Protein AF-A0A7R9URE4-F1 (afdb_monomer_lite)

pLDDT: mean 89.7, std 13.08, range [35.47, 98.62]

Foldseek 3Di:
DDDDDPDDVVVVVLVVVLVVCCVPCVVLLVCLLVLFLDLCNLVSNLVSCVVPVVCLDLSSLVSLQVVLLVCLLVVVNRSSLSSNLSSLLSVQLVVCPPVVDRSSVVSSCQCVPPPPVSNVVSSVVSVVVSCVVSVVSNVVSVVVVVVVVVVVVVVVVVVVPDDPDD

Organism: Diacronema lutheri (NCBI:txid2081491)

InterPro domains:
  IPR004918 Cdc37 [PTHR12800] (14-161)
  IPR013874 Cdc37, Hsp90 binding [PF08565] (41-149)
  IPR013874 Cdc37, Hsp90 binding [SM01070] (2-159)
  IPR038189 Cdc37, Hsp90-binding domain superfamily [G3DSA:1.20.58.610] (19-149)

Sequence (166 aa):
ASAGEEGEGEDEGEEAELNAYVQDMEHKAQELGLVGNDEDAFDKSYEIIKKYPEVAVKETTDYLLLVGNDLAKKGEEELGRAFVHQSLMMQYCMDLSVNGGNGVAQFFKRMNHEEKSVRSKARSQFEAELDEYWGKILARARSIAKENAANSKQQEMLETLKPPAE

Secondary structure (DSSP, 8-state):
-----SSHHHHHHHHHHHHHHHHHHHHHHHHHHTT-SSTTHHHHHHHHHHH-GGG-SHHHHHHHHHHHHHHHHHT-HHHHHHHHHHHHHHHHHHHTTTTSS-HHHHHHHHHT-SSHHHHHHHHHHHHHHHHHHHHHHHHHHHHHHHHHHHHHHHHHHHHHTSPPP-

Radius of gyration: 20.66 Å; chains: 1; bounding box: 69×44×56 Å

Structure (mmCIF, N/CA/C/O backbone):
data_AF-A0A7R9URE4-F1
#
_entry.id   AF-A0A7R9URE4-F1
#
loop_
_atom_site.group_PDB
_atom_site.id
_atom_site.type_symbol
_atom_site.label_atom_id
_atom_site.label_alt_id
_atom_site.label_comp_id
_atom_site.label_asym_id
_atom_site.label_entity_id
_atom_site.label_seq_id
_atom_site.pdbx_PDB_ins_code
_atom_site.Cartn_x
_atom_site.Cartn_y
_atom_site.Cartn_z
_atom_site.occupancy
_atom_site.B_iso_or_equiv
_atom_site.auth_seq_id
_atom_site.auth_comp_id
_atom_site.auth_asym_id
_atom_site.auth_atom_id
_atom_site.pdbx_PDB_model_num
ATOM 1 N N . ALA A 1 1 ? -31.163 31.517 -3.981 1.00 35.47 1 ALA A N 1
ATOM 2 C CA . ALA A 1 1 ? -30.916 30.449 -4.968 1.00 35.47 1 ALA A CA 1
ATOM 3 C C . ALA A 1 1 ? -29.436 30.518 -5.312 1.00 35.47 1 ALA A C 1
ATOM 5 O O . ALA A 1 1 ? -28.978 31.618 -5.571 1.00 35.47 1 ALA A O 1
ATOM 6 N N . SER A 1 2 ? -28.620 29.480 -5.231 1.00 40.62 2 SER A N 1
ATOM 7 C CA . SER A 1 2 ? -28.856 28.062 -4.979 1.00 40.62 2 SER A CA 1
ATOM 8 C C . SER A 1 2 ? -27.659 27.541 -4.181 1.00 40.62 2 SER A C 1
ATOM 10 O O . SER A 1 2 ? -26.543 28.011 -4.392 1.00 40.62 2 SER A O 1
ATOM 12 N N . ALA A 1 3 ? -27.911 26.624 -3.257 1.00 51.97 3 ALA A N 1
ATOM 13 C CA . ALA A 1 3 ? -26.904 25.794 -2.618 1.00 51.97 3 ALA A CA 1
ATOM 14 C C . ALA A 1 3 ? -27.178 24.358 -3.071 1.00 51.97 3 ALA A C 1
ATOM 16 O O . ALA A 1 3 ? -28.340 23.961 -3.051 1.00 51.97 3 ALA A O 1
ATOM 17 N N . GLY A 1 4 ? -26.113 23.639 -3.433 1.00 49.28 4 GLY A N 1
ATOM 18 C CA . GLY A 1 4 ? -26.069 22.181 -3.554 1.00 49.28 4 GLY A CA 1
ATOM 19 C C . GLY A 1 4 ? -26.701 21.602 -4.815 1.00 49.28 4 GLY A C 1
ATOM 20 O O . GLY A 1 4 ? -27.911 21.455 -4.846 1.00 49.28 4 GLY A O 1
ATOM 21 N N . GLU A 1 5 ? -25.872 21.245 -5.802 1.00 45.66 5 GLU A N 1
ATOM 22 C CA . GLU A 1 5 ? -26.116 20.107 -6.711 1.00 45.66 5 GLU A CA 1
ATOM 23 C C . GLU A 1 5 ? -24.856 19.812 -7.554 1.00 45.66 5 GLU A C 1
ATOM 25 O O . GLU A 1 5 ? -24.879 19.861 -8.775 1.00 45.66 5 GLU A O 1
ATOM 30 N N . GLU A 1 6 ? -23.710 19.569 -6.915 1.00 42.97 6 GLU A N 1
ATOM 31 C CA . GLU A 1 6 ? -22.514 19.049 -7.601 1.00 42.97 6 GLU A CA 1
ATOM 32 C C . GLU A 1 6 ? -21.827 18.076 -6.631 1.00 42.97 6 GLU A C 1
ATOM 34 O O . GLU A 1 6 ? -21.128 18.512 -5.719 1.00 42.97 6 GLU A O 1
ATOM 39 N N . GLY A 1 7 ? -22.108 16.771 -6.735 1.00 48.09 7 GLY A N 1
ATOM 40 C CA . GLY A 1 7 ? -21.386 15.763 -5.943 1.00 48.09 7 GLY A CA 1
ATOM 41 C C . GLY A 1 7 ? -22.017 14.374 -5.821 1.00 48.09 7 GLY A C 1
ATOM 42 O O . GLY A 1 7 ? -21.288 13.425 -5.577 1.00 48.09 7 GLY A O 1
ATOM 43 N N . GLU A 1 8 ? -23.329 14.212 -6.010 1.00 48.81 8 GLU A N 1
ATOM 44 C CA . GLU A 1 8 ? -23.984 12.918 -5.716 1.00 48.81 8 GLU A CA 1
ATOM 45 C C . GLU A 1 8 ? -23.855 11.882 -6.856 1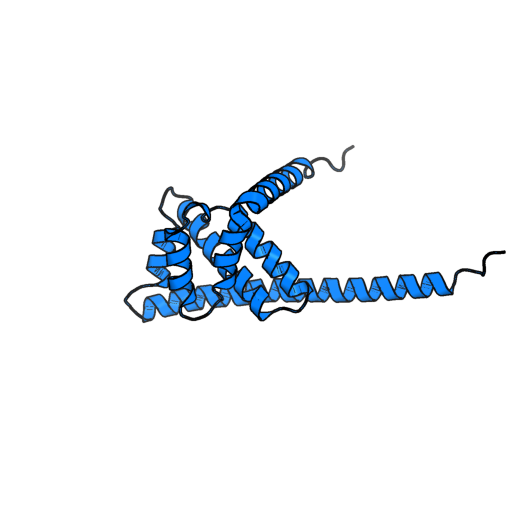.00 48.81 8 GLU A C 1
ATOM 47 O O . GLU A 1 8 ? -23.847 10.689 -6.595 1.00 48.81 8 GLU A O 1
ATOM 52 N N . GLY A 1 9 ? -23.682 12.304 -8.116 1.00 50.53 9 GLY A N 1
ATOM 53 C CA . GLY A 1 9 ? -23.645 11.378 -9.262 1.00 50.53 9 GLY A CA 1
ATOM 54 C C . GLY A 1 9 ? -22.275 10.776 -9.615 1.00 50.53 9 GLY A C 1
ATOM 55 O O . GLY A 1 9 ? -22.229 9.749 -10.287 1.00 50.53 9 GLY A O 1
ATOM 56 N N . GLU A 1 10 ? -21.168 11.406 -9.206 1.00 55.88 10 GLU A N 1
ATOM 57 C CA . GLU A 1 10 ? -19.807 10.892 -9.459 1.00 55.88 10 GLU A CA 1
ATOM 58 C C . GLU A 1 10 ? -19.418 9.829 -8.420 1.00 55.88 10 GLU A C 1
ATOM 60 O O . GLU A 1 10 ? -18.890 8.782 -8.786 1.00 55.88 10 GLU A O 1
ATOM 65 N N . ASP A 1 11 ? -19.775 10.056 -7.152 1.00 62.19 11 ASP A N 1
ATOM 66 C CA . ASP A 1 11 ? -19.504 9.136 -6.038 1.00 62.19 11 ASP A CA 1
ATOM 67 C C . ASP A 1 11 ? -20.295 7.822 -6.197 1.00 62.19 11 ASP A C 1
ATOM 69 O O . ASP A 1 11 ? -19.737 6.732 -6.101 1.00 62.19 11 ASP A O 1
ATOM 73 N N . GLU A 1 12 ? -21.577 7.904 -6.587 1.00 70.00 12 GLU A N 1
ATOM 74 C CA . GLU A 1 12 ? -22.401 6.719 -6.882 1.00 70.00 12 GLU A CA 1
ATOM 75 C C . GLU A 1 12 ? -21.854 5.882 -8.056 1.00 70.00 12 GLU A C 1
ATOM 77 O O . GLU A 1 12 ? -21.983 4.654 -8.066 1.00 70.00 12 GLU A O 1
ATOM 82 N N . GLY A 1 13 ? -21.243 6.533 -9.052 1.00 78.25 13 GLY A N 1
ATOM 83 C CA . GLY A 1 13 ? -20.623 5.867 -10.198 1.00 78.25 13 GLY A CA 1
ATOM 84 C C . GLY A 1 13 ? -19.349 5.115 -9.815 1.00 78.25 13 GLY A C 1
ATOM 85 O O . GLY A 1 13 ? -19.225 3.929 -10.124 1.00 78.25 13 GLY A O 1
ATOM 86 N N . GLU A 1 14 ? -18.437 5.777 -9.097 1.00 79.44 14 GLU A N 1
ATOM 87 C CA . GLU A 1 14 ? -17.188 5.165 -8.624 1.00 79.44 14 GLU A CA 1
ATOM 88 C C . GLU A 1 14 ? -17.450 4.008 -7.647 1.00 79.44 14 GLU A C 1
ATOM 90 O O . GLU A 1 14 ? -16.816 2.953 -7.743 1.00 79.44 14 GLU A O 1
ATOM 95 N N . GLU A 1 15 ? -18.430 4.144 -6.748 1.00 81.25 15 GLU A N 1
ATOM 96 C CA . GLU A 1 15 ? -18.833 3.060 -5.848 1.00 81.25 15 GLU A CA 1
ATOM 97 C C . GLU A 1 15 ? -19.396 1.849 -6.606 1.00 81.25 15 GLU A C 1
ATOM 99 O O . GLU A 1 15 ? -19.108 0.700 -6.253 1.00 81.25 15 GLU A O 1
ATOM 104 N N . ALA A 1 16 ? -20.196 2.066 -7.653 1.00 85.06 16 ALA A N 1
ATOM 105 C CA . ALA A 1 16 ? -20.732 0.981 -8.471 1.00 85.06 16 ALA A CA 1
ATOM 106 C C . ALA A 1 16 ? -19.626 0.238 -9.243 1.00 85.06 16 ALA A C 1
ATOM 108 O O . ALA A 1 16 ? -19.642 -0.997 -9.292 1.00 85.06 16 ALA A O 1
ATOM 109 N N . GLU A 1 17 ? -18.656 0.966 -9.801 1.00 85.50 17 GLU A N 1
ATOM 110 C CA . GLU A 1 17 ? -17.491 0.396 -10.489 1.00 85.50 17 GLU A CA 1
ATOM 111 C C . GLU A 1 17 ? -16.613 -0.416 -9.530 1.00 85.50 17 GLU A C 1
ATOM 113 O O . GLU A 1 17 ? -16.273 -1.566 -9.827 1.00 85.50 17 GLU A O 1
ATOM 118 N N . LEU A 1 18 ? -16.332 0.118 -8.337 1.00 86.88 18 LEU A N 1
ATOM 119 C CA . LEU A 1 18 ? -15.582 -0.599 -7.307 1.00 86.88 18 LEU A CA 1
ATOM 120 C C . LEU A 1 18 ? -16.323 -1.860 -6.841 1.00 86.88 18 LEU A C 1
ATOM 122 O O . LEU A 1 18 ? -15.712 -2.918 -6.700 1.00 86.88 18 LEU A O 1
ATOM 126 N N . ASN A 1 19 ? -17.641 -1.787 -6.645 1.00 86.94 19 ASN A N 1
ATOM 127 C CA . ASN A 1 19 ? -18.449 -2.946 -6.261 1.00 86.94 19 ASN A CA 1
ATOM 128 C C . ASN A 1 19 ? -18.439 -4.043 -7.333 1.00 86.94 19 ASN A C 1
ATOM 130 O O . ASN A 1 19 ? -18.337 -5.225 -6.996 1.00 86.94 19 ASN A O 1
ATOM 134 N N . ALA A 1 20 ? -18.521 -3.676 -8.614 1.00 87.94 20 ALA A N 1
ATOM 135 C CA . ALA A 1 20 ? -18.396 -4.627 -9.716 1.00 87.94 20 ALA A CA 1
ATOM 136 C C . ALA A 1 20 ? -16.990 -5.247 -9.761 1.00 87.94 20 ALA A C 1
ATOM 138 O O . ALA A 1 20 ? -16.859 -6.464 -9.877 1.00 87.94 20 ALA A O 1
ATOM 139 N N . TYR A 1 21 ? -15.942 -4.436 -9.582 1.00 90.12 21 TYR A N 1
ATOM 140 C CA . TYR A 1 21 ? -14.562 -4.913 -9.492 1.00 90.12 21 TYR A CA 1
ATOM 141 C C . TYR A 1 21 ? -14.384 -5.933 -8.357 1.00 90.12 21 TYR A C 1
ATOM 143 O O . TYR A 1 21 ? -13.829 -7.011 -8.572 1.00 90.12 21 TYR A O 1
ATOM 151 N N . VAL A 1 22 ? -14.891 -5.634 -7.157 1.00 88.00 22 VAL A N 1
ATOM 152 C CA . VAL A 1 22 ? -14.778 -6.509 -5.978 1.00 88.00 22 VAL A CA 1
ATOM 153 C C . VAL A 1 22 ? -15.368 -7.896 -6.245 1.00 88.00 22 VAL A C 1
ATOM 155 O O . VAL A 1 22 ? -14.753 -8.890 -5.864 1.00 88.00 22 VAL A O 1
ATOM 158 N N . GLN A 1 23 ? -16.491 -8.000 -6.960 1.00 87.50 23 GLN A N 1
ATOM 159 C CA . GLN A 1 23 ? -17.122 -9.295 -7.255 1.00 87.50 23 GLN A CA 1
ATOM 160 C C . GLN A 1 23 ? -16.207 -10.258 -8.026 1.00 87.50 23 GLN A C 1
ATOM 162 O O . GLN A 1 23 ? -16.213 -11.459 -7.748 1.00 87.50 23 GLN A O 1
ATOM 167 N N . ASP A 1 24 ? -15.394 -9.738 -8.945 1.00 88.56 24 ASP A N 1
ATOM 168 C CA . ASP A 1 24 ? -14.583 -10.560 -9.849 1.00 88.56 24 ASP A CA 1
ATOM 169 C C . ASP A 1 24 ? -13.104 -10.633 -9.438 1.00 88.56 24 ASP A C 1
ATOM 171 O O . ASP A 1 24 ? -12.417 -11.628 -9.697 1.00 88.56 24 ASP A O 1
ATOM 175 N N . MET A 1 25 ? -12.595 -9.585 -8.789 1.00 92.00 25 MET A N 1
ATOM 176 C CA . MET A 1 25 ? -11.159 -9.336 -8.655 1.00 92.00 25 MET A CA 1
ATOM 177 C C . MET A 1 25 ? -10.657 -9.246 -7.214 1.00 92.00 25 MET A C 1
ATOM 179 O O . MET A 1 25 ? -9.440 -9.242 -7.003 1.00 92.00 25 MET A O 1
ATOM 183 N N . GLU A 1 26 ? -11.552 -9.259 -6.219 1.00 93.12 26 GLU A N 1
ATOM 184 C CA . GLU A 1 26 ? -11.194 -9.124 -4.801 1.00 93.12 26 GLU A CA 1
ATOM 185 C C . GLU A 1 26 ? -10.086 -10.093 -4.379 1.00 93.12 26 GLU A C 1
ATOM 187 O O . GLU A 1 26 ? -9.090 -9.671 -3.805 1.00 93.12 26 GLU A O 1
ATOM 192 N N . HIS A 1 27 ? -10.204 -11.380 -4.710 1.00 94.75 27 HIS A N 1
ATOM 193 C CA . HIS A 1 27 ? -9.221 -12.388 -4.303 1.00 94.75 27 HIS A CA 1
ATOM 194 C C . HIS A 1 27 ? -7.795 -12.089 -4.803 1.00 94.75 27 HIS A C 1
ATOM 196 O O . HIS A 1 27 ? -6.828 -12.338 -4.085 1.00 94.75 27 HIS A O 1
ATOM 202 N N . LYS A 1 28 ? -7.646 -11.517 -6.007 1.00 94.88 28 LYS A N 1
ATOM 203 C CA . LYS A 1 28 ? -6.339 -11.127 -6.567 1.00 94.88 28 LYS A CA 1
ATOM 204 C C . LYS A 1 28 ? -5.823 -9.840 -5.933 1.00 94.88 28 LYS A C 1
ATOM 206 O O . LYS A 1 28 ? -4.635 -9.739 -5.638 1.00 94.88 28 LYS A O 1
ATOM 211 N N . ALA A 1 29 ? -6.711 -8.875 -5.688 1.00 95.44 29 ALA A N 1
ATOM 212 C CA . ALA A 1 29 ? -6.365 -7.650 -4.973 1.00 95.44 29 ALA A CA 1
ATOM 213 C C . ALA A 1 29 ? -5.933 -7.953 -3.526 1.00 95.44 29 ALA A C 1
ATOM 215 O O . ALA A 1 29 ? -4.950 -7.399 -3.045 1.00 95.44 29 ALA A O 1
ATOM 216 N N . GLN A 1 30 ? -6.599 -8.897 -2.857 1.00 96.38 30 GLN A N 1
ATOM 217 C CA . GLN A 1 30 ? -6.200 -9.405 -1.545 1.00 96.38 30 GLN A CA 1
ATOM 218 C C . GLN A 1 30 ? -4.853 -10.126 -1.592 1.00 96.38 30 GLN A C 1
ATOM 220 O O . GLN A 1 30 ? -4.019 -9.871 -0.729 1.00 96.38 30 GLN A O 1
ATOM 225 N N . GLU A 1 31 ? -4.605 -10.984 -2.592 1.00 97.00 31 GLU A N 1
ATOM 226 C CA . GLU A 1 31 ? -3.297 -11.638 -2.777 1.00 97.00 31 GLU A CA 1
ATOM 227 C C . GLU A 1 31 ? -2.173 -10.592 -2.857 1.00 97.00 31 GLU A C 1
ATOM 229 O O . GLU A 1 31 ? -1.143 -10.751 -2.202 1.00 97.00 31 GLU A O 1
ATOM 234 N N . LEU A 1 32 ? -2.403 -9.487 -3.578 1.00 96.75 32 LEU A N 1
ATOM 235 C CA . LEU A 1 32 ? -1.466 -8.367 -3.652 1.00 96.75 32 LEU A CA 1
ATOM 236 C C . LEU A 1 32 ? -1.304 -7.653 -2.299 1.00 96.75 32 LEU A C 1
ATOM 238 O O . LEU A 1 32 ? -0.177 -7.457 -1.858 1.00 96.75 32 LEU A O 1
ATOM 242 N N . GLY A 1 33 ? -2.400 -7.310 -1.614 1.00 97.00 33 GLY A N 1
ATOM 243 C CA . GLY A 1 33 ? -2.378 -6.653 -0.297 1.00 97.00 33 GLY A CA 1
ATOM 244 C C . GLY A 1 33 ? -1.646 -7.457 0.785 1.00 97.00 33 GLY A C 1
ATOM 245 O O . GLY A 1 33 ? -0.928 -6.893 1.612 1.00 97.00 33 GLY A O 1
ATOM 246 N N . LEU A 1 34 ? -1.762 -8.786 0.736 1.00 97.69 34 LEU A N 1
ATOM 247 C CA . LEU A 1 34 ? -1.134 -9.722 1.673 1.00 97.69 34 LEU A CA 1
ATOM 248 C C . LEU A 1 34 ? 0.366 -9.943 1.436 1.00 97.69 34 LEU A C 1
ATOM 250 O O . LEU A 1 34 ? 1.007 -10.599 2.257 1.00 97.69 34 LEU A O 1
ATOM 254 N N . VAL A 1 35 ? 0.949 -9.390 0.366 1.00 97.25 35 VAL A N 1
ATOM 255 C CA . VAL A 1 35 ? 2.406 -9.433 0.143 1.00 97.25 35 VAL A CA 1
ATOM 256 C C . VAL A 1 35 ? 3.172 -8.812 1.311 1.00 97.25 35 VAL A C 1
ATOM 258 O O . VAL A 1 35 ? 4.289 -9.240 1.608 1.00 97.25 35 VAL A O 1
ATOM 261 N N . GLY A 1 36 ? 2.579 -7.822 1.982 1.00 93.81 36 GLY A N 1
ATOM 262 C CA . GLY A 1 36 ? 3.250 -7.080 3.037 1.00 93.81 36 GLY A CA 1
ATOM 263 C C . GLY A 1 36 ? 4.024 -5.880 2.502 1.00 93.81 36 GLY A C 1
ATOM 264 O O . GLY A 1 36 ? 3.775 -5.366 1.411 1.00 93.81 36 GLY A O 1
ATOM 265 N N . ASN A 1 37 ? 4.978 -5.437 3.307 1.00 93.44 37 ASN A N 1
ATOM 266 C CA . ASN A 1 37 ? 5.826 -4.268 3.078 1.00 93.44 37 ASN A CA 1
ATOM 267 C C . ASN A 1 37 ? 7.277 -4.564 3.512 1.00 93.44 37 ASN A C 1
ATOM 269 O O . ASN A 1 37 ? 7.954 -3.710 4.084 1.00 93.44 37 ASN A O 1
ATOM 273 N N . ASP A 1 38 ? 7.710 -5.817 3.333 1.00 92.94 38 ASP A N 1
ATOM 274 C CA . ASP A 1 38 ? 9.076 -6.274 3.599 1.00 92.94 38 ASP A CA 1
ATOM 275 C C . ASP A 1 38 ? 10.039 -5.947 2.437 1.00 92.94 38 ASP A C 1
ATOM 277 O O . ASP A 1 38 ? 9.643 -5.405 1.406 1.00 92.94 38 ASP A O 1
ATOM 281 N N . GLU A 1 39 ? 11.334 -6.252 2.592 1.00 87.50 39 GLU A N 1
ATOM 282 C CA . GLU A 1 39 ? 12.355 -5.918 1.580 1.00 87.50 39 GLU A CA 1
ATOM 283 C C . GLU A 1 39 ? 12.092 -6.576 0.210 1.00 87.50 39 GLU A C 1
ATOM 285 O O . GLU A 1 39 ? 12.440 -5.998 -0.828 1.00 87.50 39 GLU A O 1
ATOM 290 N N . ASP A 1 40 ? 11.443 -7.742 0.210 1.00 92.88 40 ASP A N 1
ATOM 291 C CA . ASP A 1 40 ? 11.116 -8.522 -0.985 1.00 92.88 40 ASP A CA 1
ATOM 292 C C . ASP A 1 40 ? 9.718 -8.186 -1.534 1.00 92.88 40 ASP A C 1
ATOM 294 O O . ASP A 1 40 ? 9.309 -8.740 -2.559 1.00 92.88 40 ASP A O 1
ATOM 298 N N . ALA A 1 41 ? 8.970 -7.286 -0.882 1.00 95.31 41 ALA A N 1
ATOM 299 C CA . ALA A 1 41 ? 7.593 -6.966 -1.242 1.00 95.31 41 ALA A CA 1
ATOM 300 C C . ALA A 1 41 ? 7.489 -6.485 -2.691 1.00 95.31 41 ALA A C 1
ATOM 302 O O . ALA A 1 41 ? 6.612 -6.933 -3.420 1.00 95.31 41 ALA A O 1
ATOM 303 N N . PHE A 1 42 ? 8.427 -5.655 -3.157 1.00 96.94 42 PHE A N 1
ATOM 304 C CA . PHE A 1 42 ? 8.442 -5.205 -4.551 1.00 96.94 42 PHE A CA 1
ATOM 305 C C . PHE A 1 42 ? 8.600 -6.364 -5.545 1.00 96.94 42 PHE A C 1
ATOM 307 O O . PHE A 1 42 ? 7.913 -6.400 -6.563 1.00 96.94 42 PHE A O 1
ATOM 314 N N . ASP A 1 43 ? 9.471 -7.331 -5.261 1.00 95.12 43 ASP A N 1
ATOM 315 C CA . ASP A 1 43 ? 9.683 -8.471 -6.155 1.00 95.12 43 ASP A CA 1
ATOM 316 C C . ASP A 1 43 ? 8.454 -9.387 -6.186 1.00 95.12 43 ASP A C 1
ATOM 318 O O . ASP A 1 43 ? 7.967 -9.739 -7.262 1.00 95.12 43 ASP A O 1
ATOM 322 N N . LYS A 1 44 ? 7.893 -9.703 -5.014 1.00 96.88 44 LYS A N 1
ATOM 323 C CA . LYS A 1 44 ? 6.675 -10.519 -4.883 1.00 96.88 44 LYS A CA 1
ATOM 324 C C . LYS A 1 44 ? 5.476 -9.861 -5.569 1.00 96.88 44 LYS A C 1
ATOM 326 O O . LYS A 1 44 ? 4.782 -10.516 -6.347 1.00 96.88 44 LYS A O 1
ATOM 331 N N . SER A 1 45 ? 5.263 -8.566 -5.336 1.00 97.50 45 SER A N 1
ATOM 332 C CA . SER A 1 45 ? 4.188 -7.805 -5.972 1.00 97.50 45 SER A CA 1
ATOM 333 C C . SER A 1 45 ? 4.339 -7.772 -7.489 1.00 97.50 45 SER A C 1
ATOM 335 O O . SER A 1 45 ? 3.351 -7.930 -8.206 1.00 97.50 45 SER A O 1
ATOM 337 N N . TYR A 1 46 ? 5.564 -7.635 -8.008 1.00 96.88 46 TYR A N 1
ATOM 338 C CA . TYR A 1 46 ? 5.789 -7.652 -9.451 1.00 96.88 46 TYR A CA 1
ATOM 339 C C . TYR A 1 46 ? 5.416 -8.998 -10.084 1.00 96.88 46 TYR A C 1
ATOM 341 O O . TYR A 1 46 ? 4.812 -9.022 -11.156 1.00 96.88 46 TYR A O 1
ATOM 349 N N . GLU A 1 47 ? 5.727 -10.117 -9.427 1.00 96.50 47 GLU A N 1
ATOM 350 C CA . GLU A 1 47 ? 5.338 -11.447 -9.908 1.00 96.50 47 GLU A CA 1
ATOM 351 C C . GLU A 1 47 ? 3.814 -11.646 -9.906 1.00 96.50 47 GLU A C 1
ATOM 353 O O . GLU A 1 47 ? 3.272 -12.189 -10.871 1.00 96.50 47 GLU A O 1
ATOM 358 N N . ILE A 1 48 ? 3.105 -11.141 -8.891 1.00 96.19 48 ILE A N 1
ATOM 359 C CA . ILE A 1 48 ? 1.632 -11.156 -8.859 1.00 96.19 48 ILE A CA 1
ATOM 360 C C . ILE A 1 48 ? 1.060 -10.327 -10.011 1.00 96.19 48 ILE A C 1
ATOM 362 O O . ILE A 1 48 ? 0.194 -10.812 -10.735 1.00 96.19 48 ILE A O 1
ATOM 366 N N . ILE A 1 49 ? 1.573 -9.116 -10.241 1.00 95.56 49 ILE A N 1
ATOM 367 C CA . ILE A 1 49 ? 1.090 -8.239 -11.320 1.00 95.56 49 ILE A CA 1
ATOM 368 C C . ILE A 1 49 ? 1.377 -8.848 -12.699 1.00 95.56 49 ILE A C 1
ATOM 370 O O . ILE A 1 49 ? 0.557 -8.742 -13.604 1.00 95.56 49 ILE A O 1
ATOM 374 N N . LYS A 1 50 ? 2.507 -9.540 -12.887 1.00 94.69 50 LYS A N 1
ATOM 375 C CA . LYS A 1 50 ? 2.759 -10.294 -14.130 1.00 94.69 50 LYS A CA 1
ATOM 376 C C . LYS A 1 50 ? 1.775 -11.442 -14.321 1.00 94.69 50 LYS A C 1
ATOM 378 O O . LYS A 1 50 ? 1.393 -11.725 -15.455 1.00 94.69 50 LYS A O 1
ATOM 383 N N . LYS A 1 51 ? 1.425 -12.133 -13.235 1.00 95.81 51 LYS A N 1
ATOM 384 C CA . LYS A 1 51 ? 0.488 -13.261 -13.242 1.00 95.81 51 LYS A CA 1
ATOM 385 C C . LYS A 1 51 ? -0.947 -12.801 -13.504 1.00 95.81 51 LY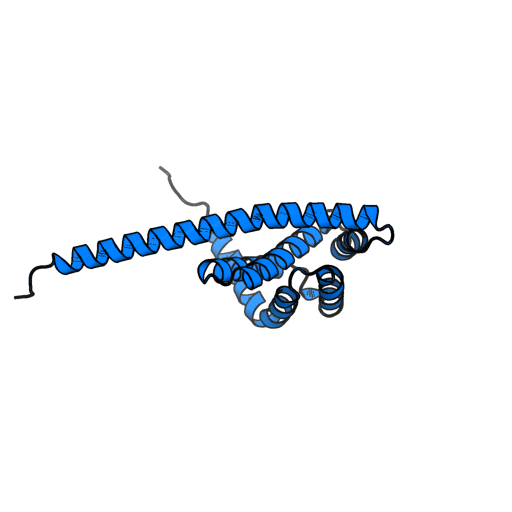S A C 1
ATOM 387 O O . LYS A 1 51 ? -1.672 -13.507 -14.200 1.00 95.81 51 LYS A O 1
ATOM 392 N N . TYR A 1 52 ? -1.323 -11.631 -12.990 1.00 94.00 52 TYR A N 1
ATOM 393 C CA . TYR A 1 52 ? -2.648 -11.033 -13.144 1.00 94.00 52 TYR A CA 1
ATOM 394 C C . TYR A 1 52 ? -2.546 -9.564 -13.587 1.00 94.00 52 TYR A C 1
ATOM 396 O O . TYR A 1 52 ? -2.777 -8.663 -12.782 1.00 94.00 52 TYR A O 1
ATOM 404 N N . PRO A 1 53 ? -2.195 -9.276 -14.851 1.00 92.56 53 PRO A N 1
ATOM 405 C CA . PRO A 1 53 ? -2.036 -7.899 -15.325 1.00 92.56 53 PRO A CA 1
ATOM 406 C C . PRO A 1 53 ? -3.286 -7.028 -15.144 1.00 92.56 53 PRO A C 1
ATOM 408 O O . PRO A 1 53 ? -3.179 -5.812 -15.021 1.00 92.56 53 PRO A O 1
ATOM 411 N N . GLU A 1 54 ? -4.466 -7.644 -15.101 1.00 91.56 54 GLU A N 1
ATOM 412 C CA . GLU A 1 54 ? -5.756 -6.993 -14.880 1.00 91.56 54 GLU A CA 1
ATOM 41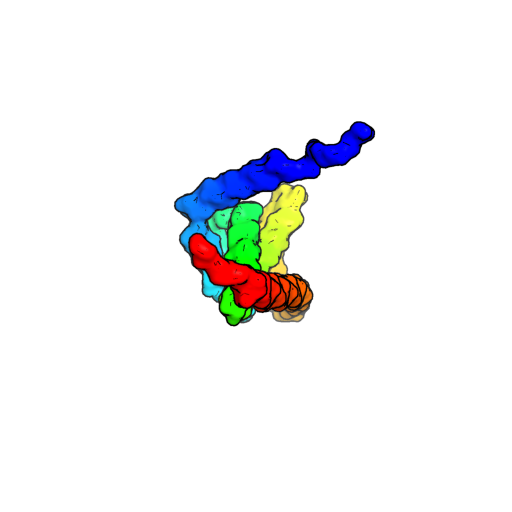3 C C . GLU A 1 54 ? -5.915 -6.336 -13.493 1.00 91.56 54 GLU A C 1
ATOM 415 O O . GLU A 1 54 ? -6.832 -5.543 -13.316 1.00 91.56 54 GLU A O 1
ATOM 420 N N . VAL A 1 55 ? -5.030 -6.611 -12.522 1.00 93.12 55 VAL A N 1
ATOM 421 C CA . VAL A 1 55 ? -5.007 -5.894 -11.227 1.00 93.12 55 VAL A CA 1
ATOM 422 C C . VAL A 1 55 ? -4.336 -4.519 -11.333 1.00 93.12 55 VAL A C 1
ATOM 424 O O . VAL A 1 55 ? -4.302 -3.760 -10.372 1.00 93.12 55 VAL A O 1
ATOM 427 N N . ALA A 1 56 ? -3.750 -4.172 -12.481 1.00 92.06 56 ALA A N 1
ATOM 428 C CA . ALA A 1 56 ? -3.115 -2.874 -12.697 1.00 92.06 56 ALA A CA 1
ATOM 429 C C . ALA A 1 56 ? -4.125 -1.788 -13.096 1.00 92.06 56 ALA A C 1
ATOM 431 O O . ALA A 1 56 ? -3.996 -1.171 -14.153 1.00 92.06 56 ALA A O 1
ATOM 432 N N . VAL A 1 57 ? -5.129 -1.571 -12.243 1.00 92.44 57 VAL A N 1
ATOM 433 C CA . VAL A 1 57 ? -6.249 -0.640 -12.457 1.00 92.44 57 VAL A CA 1
ATOM 434 C C . VAL A 1 57 ? -6.547 0.190 -11.197 1.00 92.44 57 VAL A C 1
ATOM 436 O O . VAL A 1 57 ? -6.099 -0.157 -10.097 1.00 92.44 57 VAL A O 1
ATOM 439 N N . LYS A 1 58 ? -7.287 1.299 -11.345 1.00 93.19 58 LYS A N 1
ATOM 440 C CA . LYS A 1 58 ? -7.588 2.245 -10.249 1.00 93.19 58 LYS A CA 1
ATOM 441 C C . LYS A 1 58 ? -8.339 1.560 -9.109 1.00 93.19 58 LYS A C 1
ATOM 443 O O . LYS A 1 58 ? -7.963 1.708 -7.953 1.00 93.19 58 LYS A O 1
ATOM 448 N N . GLU A 1 59 ? -9.304 0.718 -9.440 1.00 94.69 59 GLU A N 1
ATOM 449 C CA . GLU A 1 59 ? -10.180 0.004 -8.512 1.00 94.69 59 GLU A CA 1
ATOM 450 C C . GLU A 1 59 ? -9.392 -0.922 -7.576 1.00 94.69 59 GLU A C 1
ATOM 452 O O . GLU A 1 59 ? -9.765 -1.110 -6.421 1.00 94.69 59 GLU A O 1
ATOM 457 N N . THR A 1 60 ? -8.249 -1.454 -8.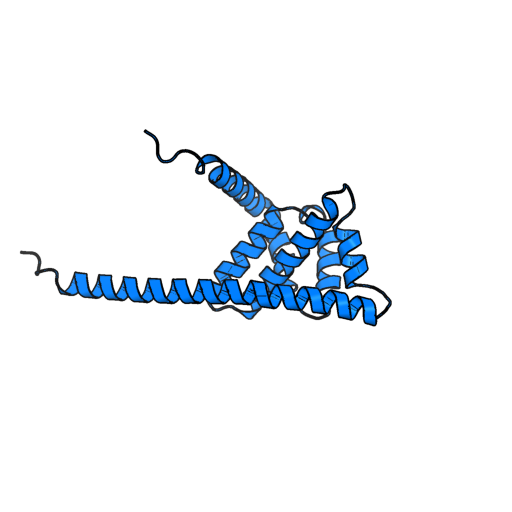028 1.00 95.56 60 THR A N 1
ATOM 458 C CA . THR A 1 60 ? -7.345 -2.223 -7.155 1.00 95.56 60 THR A CA 1
ATOM 459 C C . THR A 1 60 ? -6.730 -1.332 -6.086 1.00 95.56 60 THR A C 1
ATOM 461 O O . THR A 1 60 ? -6.674 -1.710 -4.919 1.00 95.56 60 THR A O 1
ATOM 464 N N . THR A 1 61 ? -6.268 -0.146 -6.483 1.00 96.12 61 THR A N 1
ATOM 465 C CA . THR A 1 61 ? -5.707 0.854 -5.568 1.00 96.12 61 THR A CA 1
ATOM 466 C C . THR A 1 61 ? -6.751 1.278 -4.542 1.00 96.12 61 THR A C 1
ATOM 468 O O . THR A 1 61 ? -6.479 1.235 -3.343 1.00 96.12 61 THR A O 1
ATOM 471 N N . ASP A 1 62 ? -7.961 1.593 -5.001 1.00 95.88 62 ASP A N 1
ATOM 472 C CA . ASP A 1 62 ? -9.060 2.037 -4.143 1.00 95.88 62 ASP A CA 1
ATOM 473 C C . ASP A 1 62 ? -9.494 0.937 -3.167 1.00 95.88 62 ASP A C 1
ATOM 475 O O . ASP A 1 62 ? -9.625 1.189 -1.968 1.00 95.88 62 ASP A O 1
ATOM 479 N N . TYR A 1 63 ? -9.617 -0.308 -3.643 1.00 97.12 63 TYR A N 1
ATOM 480 C CA . TYR A 1 63 ? -9.894 -1.468 -2.795 1.00 97.12 63 TYR A CA 1
ATOM 481 C C . TYR A 1 63 ? -8.828 -1.648 -1.706 1.00 97.12 63 TYR A C 1
ATOM 483 O O . TYR A 1 63 ? -9.151 -1.775 -0.524 1.00 97.12 63 TYR A O 1
ATOM 491 N N . LEU A 1 64 ? -7.546 -1.641 -2.085 1.00 98.12 64 LEU A N 1
ATOM 492 C CA . LEU A 1 64 ? -6.438 -1.816 -1.145 1.00 98.12 64 LEU A CA 1
ATOM 493 C C . LEU A 1 64 ? -6.428 -0.709 -0.088 1.00 98.12 64 LEU A C 1
ATOM 495 O O . LEU A 1 64 ? -6.257 -0.982 1.103 1.00 98.12 64 LEU A O 1
ATOM 499 N N . LEU A 1 65 ? -6.651 0.536 -0.508 1.00 97.62 65 LEU A N 1
ATOM 500 C CA . LEU A 1 65 ? -6.722 1.674 0.393 1.00 97.62 65 LEU A CA 1
ATOM 501 C C . LEU A 1 65 ? -7.910 1.566 1.353 1.00 97.62 65 LEU A C 1
ATOM 503 O O . LEU A 1 65 ? -7.748 1.824 2.550 1.00 97.62 65 LEU A O 1
ATOM 507 N N . LEU A 1 66 ? -9.084 1.171 0.856 1.00 96.94 66 LEU A N 1
ATOM 508 C CA . LEU A 1 66 ? -10.284 0.962 1.664 1.00 96.94 66 LEU A CA 1
ATOM 509 C C . LEU A 1 66 ? -10.028 -0.082 2.756 1.00 96.94 66 LEU A C 1
ATOM 511 O O . LEU A 1 66 ? -10.234 0.199 3.940 1.00 96.94 66 LEU A O 1
ATOM 515 N N . VAL A 1 67 ? -9.484 -1.243 2.381 1.00 97.94 67 VAL A N 1
ATOM 516 C CA . VAL A 1 67 ? -9.142 -2.312 3.330 1.00 97.94 67 VAL A CA 1
ATOM 517 C C . VAL A 1 67 ? -8.105 -1.833 4.347 1.00 97.94 67 VAL A C 1
ATOM 519 O O . VAL A 1 67 ? -8.286 -2.033 5.549 1.00 97.94 67 VAL A O 1
ATOM 522 N N . GLY A 1 68 ? -7.056 -1.132 3.906 1.00 98.19 68 GLY A N 1
ATOM 523 C CA . GLY A 1 68 ? -6.038 -0.568 4.794 1.00 98.19 68 GLY A CA 1
ATOM 524 C C . GLY A 1 68 ? -6.610 0.412 5.828 1.00 98.19 68 GLY A C 1
ATOM 525 O O . GLY A 1 68 ? -6.260 0.353 7.010 1.00 98.19 68 GLY A O 1
ATOM 526 N N . ASN A 1 69 ? -7.543 1.275 5.415 1.00 97.62 69 ASN A N 1
ATOM 527 C CA . ASN A 1 69 ? -8.251 2.192 6.314 1.00 97.62 69 ASN A CA 1
ATOM 528 C C . ASN A 1 69 ? -9.143 1.449 7.316 1.00 97.62 69 ASN A C 1
ATOM 530 O O . ASN A 1 69 ? -9.193 1.820 8.491 1.00 97.62 69 ASN A O 1
ATOM 534 N N . ASP A 1 70 ? -9.852 0.411 6.883 1.00 97.69 70 ASP A N 1
ATOM 535 C CA . ASP A 1 70 ? -10.723 -0.367 7.763 1.00 97.69 70 ASP A CA 1
ATOM 536 C C . ASP A 1 70 ? -9.939 -1.193 8.782 1.00 97.69 70 ASP A C 1
ATOM 538 O O . ASP A 1 70 ? -10.326 -1.256 9.951 1.00 97.69 70 ASP A O 1
ATOM 542 N N . LEU A 1 71 ? -8.798 -1.754 8.386 1.00 98.12 71 LEU A N 1
ATOM 543 C CA . LEU A 1 71 ? -7.866 -2.420 9.296 1.00 98.12 71 LEU A CA 1
ATOM 544 C C . LEU A 1 71 ? -7.291 -1.440 10.325 1.00 98.12 71 LEU A C 1
ATOM 546 O O . LEU A 1 71 ? -7.257 -1.755 11.516 1.00 98.12 71 LEU A O 1
ATOM 550 N N . ALA A 1 72 ? -6.948 -0.214 9.913 1.00 97.38 72 ALA A N 1
ATOM 551 C CA . ALA A 1 72 ? -6.522 0.838 10.836 1.00 97.38 72 ALA A CA 1
ATOM 552 C C . ALA A 1 72 ? -7.597 1.154 11.892 1.00 97.38 72 ALA A C 1
ATOM 554 O O . ALA A 1 72 ? -7.288 1.280 13.077 1.00 97.38 72 ALA A O 1
ATOM 555 N N . LYS A 1 73 ? -8.876 1.238 11.492 1.00 96.00 73 LYS A N 1
ATOM 556 C CA . LYS A 1 73 ? -10.005 1.447 12.422 1.00 96.00 73 LYS A CA 1
ATOM 557 C C . LYS A 1 73 ? -10.180 0.277 13.397 1.00 96.00 73 LYS A C 1
ATOM 559 O O . LYS A 1 73 ? -10.593 0.503 14.533 1.00 96.00 73 LYS A O 1
ATOM 564 N N . LYS A 1 74 ? -9.868 -0.951 12.968 1.00 96.00 74 LYS A N 1
ATOM 565 C CA . LYS A 1 74 ? -9.908 -2.173 13.793 1.00 96.00 74 LYS A CA 1
ATOM 566 C C . LYS A 1 74 ? -8.673 -2.348 14.689 1.00 96.00 74 LYS A C 1
ATOM 568 O O . LYS A 1 74 ? -8.684 -3.214 15.558 1.00 96.00 74 LYS A O 1
ATOM 573 N N . GLY A 1 75 ? -7.637 -1.524 14.515 1.00 95.50 75 GLY A N 1
ATOM 574 C CA . GLY A 1 75 ? -6.369 -1.631 15.246 1.00 95.50 75 GLY A CA 1
ATOM 575 C C . GLY A 1 75 ? -5.401 -2.674 14.678 1.00 95.50 75 GLY A C 1
ATOM 576 O O . GLY A 1 75 ? -4.400 -2.991 15.316 1.00 95.50 75 GLY A O 1
ATOM 577 N N . GLU A 1 76 ? -5.664 -3.198 13.481 1.00 97.31 76 GLU A N 1
ATOM 578 C CA . GLU A 1 76 ? -4.805 -4.155 12.777 1.00 97.31 76 GLU A CA 1
ATOM 579 C C . GLU A 1 76 ? -3.728 -3.409 11.974 1.00 97.31 76 GLU A C 1
ATOM 581 O O . GLU A 1 76 ? -3.703 -3.432 10.745 1.00 97.31 76 GLU A O 1
ATOM 586 N N . GLU A 1 77 ? -2.860 -2.672 12.674 1.00 96.62 77 GLU A N 1
ATOM 587 C CA . GLU A 1 77 ? -1.993 -1.670 12.042 1.00 96.62 77 GLU A CA 1
ATOM 588 C C . GLU A 1 77 ? -0.958 -2.257 11.069 1.00 96.62 77 GLU A C 1
ATOM 590 O O . GLU A 1 77 ? -0.725 -1.677 10.013 1.00 96.62 77 GLU A O 1
ATOM 595 N N . GLU A 1 78 ? -0.348 -3.400 11.392 1.00 96.81 78 GLU A N 1
ATOM 596 C CA . GLU A 1 78 ? 0.663 -4.035 10.531 1.00 96.81 78 GLU A CA 1
ATOM 597 C C . GLU A 1 78 ? 0.055 -4.485 9.197 1.00 96.81 78 GLU A C 1
ATOM 599 O O . GLU A 1 78 ? 0.557 -4.141 8.126 1.00 96.81 78 GLU A O 1
ATOM 604 N N . LEU A 1 79 ? -1.087 -5.177 9.264 1.00 98.06 79 LEU A N 1
ATOM 605 C CA . LEU A 1 79 ? -1.816 -5.617 8.081 1.00 98.06 79 LEU A CA 1
ATOM 606 C C . LEU A 1 79 ? -2.384 -4.421 7.304 1.00 98.06 79 LEU A C 1
ATOM 608 O O . LEU A 1 79 ? -2.299 -4.379 6.081 1.00 98.06 79 LEU A O 1
ATOM 612 N N . GLY A 1 80 ? -2.904 -3.407 7.998 1.00 98.38 80 GLY A N 1
ATOM 613 C CA . GLY A 1 80 ? -3.380 -2.181 7.362 1.00 98.38 80 GLY A CA 1
ATOM 614 C C . GLY A 1 80 ? -2.271 -1.451 6.602 1.00 98.38 80 GLY A C 1
ATOM 615 O O . GLY A 1 80 ? -2.472 -1.064 5.450 1.00 98.38 80 GLY A O 1
ATOM 616 N N . ARG A 1 81 ? -1.073 -1.332 7.194 1.00 98.44 81 ARG A N 1
ATOM 617 C CA . ARG A 1 81 ? 0.096 -0.723 6.539 1.00 98.44 81 ARG A CA 1
ATOM 618 C C . ARG A 1 81 ? 0.527 -1.519 5.308 1.00 98.44 81 ARG A C 1
ATOM 620 O O . ARG A 1 81 ? 0.892 -0.898 4.314 1.00 98.44 81 ARG A O 1
ATOM 627 N N . ALA A 1 82 ? 0.447 -2.851 5.337 1.00 98.31 82 ALA A N 1
ATOM 628 C CA . ALA A 1 82 ? 0.712 -3.688 4.167 1.00 98.31 82 ALA A CA 1
ATOM 629 C C . ALA A 1 82 ? -0.230 -3.357 2.998 1.00 98.31 82 ALA A C 1
ATOM 631 O O . ALA A 1 82 ? 0.229 -3.095 1.888 1.00 98.31 82 ALA A O 1
ATOM 632 N N . PHE A 1 83 ? -1.536 -3.263 3.247 1.00 98.62 83 PHE A N 1
ATOM 633 C CA . PHE A 1 83 ? -2.505 -2.898 2.210 1.00 98.62 83 PHE A CA 1
ATOM 634 C C . PHE A 1 83 ? -2.270 -1.480 1.664 1.00 98.62 83 PHE A C 1
ATOM 636 O O . PHE A 1 83 ? -2.299 -1.269 0.451 1.00 98.62 83 PHE A O 1
ATOM 643 N N . VAL A 1 84 ? -1.941 -0.517 2.531 1.00 98.38 84 VAL A N 1
ATOM 644 C CA . VAL A 1 84 ? -1.619 0.859 2.111 1.00 98.38 84 VAL A CA 1
ATOM 645 C C . VAL A 1 84 ? -0.305 0.931 1.325 1.00 98.38 84 VAL A C 1
ATOM 647 O O . VAL A 1 84 ? -0.230 1.670 0.345 1.00 98.38 84 VAL A O 1
ATOM 650 N N . HIS A 1 85 ? 0.709 0.140 1.688 1.00 98.50 85 HIS A N 1
ATOM 651 C CA . HIS A 1 85 ? 1.947 0.009 0.912 1.00 98.50 85 HIS A CA 1
ATOM 652 C C . HIS A 1 85 ? 1.637 -0.417 -0.527 1.00 98.50 85 HIS A C 1
ATOM 654 O O . HIS A 1 85 ? 2.098 0.206 -1.484 1.00 98.50 85 HIS A O 1
ATOM 660 N N . GLN A 1 86 ? 0.819 -1.459 -0.686 1.00 98.38 86 GLN A N 1
ATOM 661 C CA . GLN A 1 86 ? 0.458 -1.988 -2.000 1.00 98.38 86 GLN A CA 1
ATOM 662 C C . GLN A 1 86 ? -0.406 -0.998 -2.791 1.00 98.38 86 GLN A C 1
ATOM 664 O O . GLN A 1 86 ? -0.153 -0.791 -3.975 1.00 98.38 86 GLN A O 1
ATOM 669 N N . SER A 1 87 ? -1.339 -0.301 -2.136 1.00 98.19 87 SER A N 1
ATOM 670 C CA . SER A 1 87 ? -2.094 0.802 -2.745 1.00 98.19 87 SER A CA 1
ATOM 671 C C . SER A 1 87 ? -1.167 1.893 -3.293 1.00 98.19 87 SER A C 1
ATOM 673 O O . SER A 1 87 ? -1.277 2.263 -4.460 1.00 98.19 87 SER A O 1
ATOM 675 N N . LEU A 1 88 ? -0.228 2.396 -2.485 1.00 98.00 88 LEU A N 1
ATOM 676 C CA . LEU A 1 88 ? 0.689 3.465 -2.896 1.00 98.00 88 LEU A CA 1
ATOM 677 C C . LEU A 1 88 ? 1.584 3.022 -4.064 1.00 98.00 88 LEU A C 1
ATOM 679 O O . LEU A 1 88 ? 1.819 3.774 -5.008 1.00 98.00 88 LEU A O 1
ATOM 683 N N . MET A 1 89 ? 2.055 1.776 -4.032 1.00 97.81 89 MET A N 1
ATOM 684 C CA . MET A 1 89 ? 2.831 1.171 -5.114 1.00 97.81 89 MET A CA 1
ATOM 685 C C . MET A 1 89 ? 2.046 1.138 -6.437 1.00 97.81 89 MET A C 1
ATOM 687 O O . MET A 1 89 ? 2.589 1.493 -7.487 1.00 97.81 89 MET A O 1
ATOM 691 N N . MET A 1 90 ? 0.771 0.742 -6.395 1.00 96.69 90 MET A N 1
ATOM 692 C CA . MET A 1 90 ? -0.099 0.711 -7.574 1.00 96.69 90 MET A CA 1
ATOM 693 C C . MET A 1 90 ? -0.405 2.116 -8.096 1.00 96.69 90 MET A C 1
ATOM 695 O O . MET A 1 90 ? -0.321 2.338 -9.305 1.00 96.69 90 MET A O 1
ATOM 699 N N . GLN A 1 91 ? -0.641 3.082 -7.205 1.00 95.81 91 GLN A N 1
ATOM 700 C CA . GLN A 1 91 ? -0.797 4.492 -7.570 1.00 95.81 91 GLN A CA 1
ATOM 701 C C . GLN A 1 91 ? 0.414 5.006 -8.355 1.00 95.81 91 GLN A C 1
ATOM 703 O O . GLN A 1 91 ? 0.266 5.544 -9.451 1.00 95.81 91 GLN A O 1
ATOM 708 N N . TYR A 1 92 ? 1.624 4.734 -7.867 1.00 96.06 92 TYR A N 1
ATOM 709 C CA . TYR A 1 92 ? 2.852 5.087 -8.573 1.00 96.06 92 TYR A CA 1
ATOM 710 C C . TYR A 1 92 ? 2.968 4.444 -9.959 1.00 96.06 92 TYR A C 1
ATOM 712 O O . TYR A 1 92 ? 3.444 5.078 -10.906 1.00 96.06 92 TYR A O 1
ATOM 720 N N . CYS A 1 93 ? 2.549 3.184 -10.094 1.00 95.25 93 CYS A N 1
ATOM 721 C CA . CYS A 1 93 ? 2.511 2.517 -11.391 1.00 95.25 93 CYS A CA 1
ATOM 722 C C . CYS A 1 93 ? 1.555 3.231 -12.361 1.00 95.25 93 CYS A C 1
ATOM 724 O O . CYS A 1 93 ? 1.890 3.368 -13.537 1.00 95.25 93 CYS A O 1
ATOM 726 N N . MET A 1 94 ? 0.403 3.712 -11.889 1.00 91.94 94 MET A N 1
ATOM 727 C CA . MET A 1 94 ? -0.568 4.444 -12.710 1.00 91.94 94 MET A CA 1
ATOM 728 C C . MET A 1 94 ? -0.071 5.842 -13.091 1.00 91.94 94 MET A C 1
ATOM 730 O O . MET A 1 94 ? -0.120 6.202 -14.268 1.00 91.94 94 MET A O 1
ATOM 734 N N . ASP A 1 95 ? 0.506 6.590 -12.148 1.00 92.56 95 ASP A N 1
ATOM 735 C CA . ASP A 1 95 ? 1.043 7.937 -12.391 1.00 92.56 95 ASP A CA 1
ATOM 736 C C . ASP A 1 95 ? 2.140 7.931 -13.469 1.00 92.56 95 ASP A C 1
ATOM 738 O O . ASP A 1 95 ? 2.206 8.802 -14.340 1.00 92.56 95 ASP A O 1
ATOM 742 N N . LEU A 1 96 ? 2.980 6.891 -13.477 1.00 92.50 96 LEU A N 1
ATOM 743 C CA . LEU A 1 96 ? 4.010 6.689 -14.501 1.00 92.50 96 LEU A CA 1
ATOM 744 C C . LEU A 1 96 ? 3.444 6.266 -15.869 1.00 92.50 96 LEU A C 1
ATOM 746 O O . LEU A 1 96 ? 4.167 6.298 -16.871 1.00 92.50 96 LEU A O 1
ATOM 750 N N . SER A 1 97 ? 2.174 5.863 -15.931 1.00 87.31 97 SER A N 1
ATOM 751 C CA . SER A 1 97 ? 1.492 5.461 -17.163 1.00 87.31 97 SER A CA 1
ATOM 752 C C . SER A 1 97 ? 0.798 6.621 -17.885 1.00 87.31 97 SER A C 1
ATOM 754 O O . SER A 1 97 ? 0.569 6.511 -19.088 1.00 87.31 97 SER A O 1
ATOM 756 N N . VAL A 1 98 ? 0.568 7.764 -17.221 1.00 80.12 98 VAL A N 1
ATOM 757 C CA . VAL A 1 98 ? -0.176 8.934 -17.752 1.00 80.12 98 VAL A CA 1
ATOM 758 C C . VAL A 1 98 ? 0.334 9.424 -19.121 1.00 80.12 98 VAL A C 1
ATOM 760 O O . VAL A 1 98 ? -0.440 9.929 -19.928 1.00 80.12 98 VAL A O 1
ATOM 763 N N . ASN A 1 99 ? 1.613 9.204 -19.446 1.00 77.81 99 ASN A N 1
ATOM 764 C CA . ASN A 1 99 ? 2.210 9.553 -20.744 1.00 77.81 99 ASN A CA 1
ATOM 765 C C . ASN A 1 99 ? 2.256 8.387 -21.760 1.00 77.81 99 ASN A C 1
ATOM 767 O O . ASN A 1 99 ? 3.120 8.364 -22.638 1.00 77.81 99 ASN A O 1
ATOM 771 N N . GLY A 1 100 ? 1.372 7.391 -21.634 1.00 71.19 100 GLY A N 1
ATOM 772 C CA . GLY A 1 100 ? 1.290 6.230 -22.535 1.00 71.19 100 GLY A CA 1
ATOM 773 C C . GLY A 1 100 ? 2.414 5.202 -22.354 1.00 71.19 100 GLY A C 1
ATOM 774 O O . GLY A 1 100 ? 2.645 4.368 -23.229 1.00 71.19 100 GLY A O 1
ATOM 775 N N . GLY A 1 101 ? 3.144 5.269 -21.239 1.00 77.75 101 GLY A N 1
ATOM 776 C CA . GLY A 1 101 ? 4.209 4.328 -20.899 1.00 77.75 101 GLY A CA 1
ATOM 777 C C . GLY A 1 101 ? 3.701 3.120 -20.112 1.00 77.75 101 GLY A C 1
ATOM 778 O O . GLY A 1 101 ? 2.663 3.171 -19.454 1.00 77.75 101 GLY A O 1
ATOM 779 N N . ASN A 1 102 ? 4.481 2.035 -20.109 1.00 89.62 102 ASN A N 1
ATOM 780 C CA . ASN A 1 102 ? 4.269 0.928 -19.175 1.00 89.62 102 ASN A CA 1
ATOM 781 C C . ASN A 1 102 ? 4.757 1.361 -17.782 1.00 89.62 102 ASN A C 1
ATOM 783 O O . ASN A 1 102 ? 5.949 1.261 -17.474 1.00 89.62 102 ASN A O 1
ATOM 787 N N . GLY A 1 103 ? 3.855 1.935 -16.986 1.00 93.06 103 GLY A N 1
ATOM 788 C CA . GLY A 1 103 ? 4.178 2.494 -15.676 1.00 93.06 103 GLY A CA 1
ATOM 789 C C . GLY A 1 103 ? 4.617 1.435 -14.661 1.00 93.06 103 GLY A C 1
ATOM 790 O O . GLY A 1 103 ? 5.592 1.659 -13.948 1.00 93.06 103 GLY A O 1
ATOM 791 N N . VAL A 1 104 ? 4.021 0.235 -14.705 1.00 94.88 104 VAL A N 1
ATOM 792 C CA . VAL A 1 104 ? 4.442 -0.936 -13.911 1.00 94.88 104 VAL A CA 1
ATOM 793 C C . VAL A 1 104 ? 5.915 -1.261 -14.171 1.00 94.88 104 VAL A C 1
ATOM 795 O O . VAL A 1 104 ? 6.732 -1.284 -13.250 1.00 94.88 104 VAL A O 1
ATOM 798 N N . ALA A 1 105 ? 6.303 -1.441 -15.436 1.00 93.81 105 ALA A N 1
ATOM 799 C CA . ALA A 1 105 ? 7.687 -1.760 -15.783 1.00 93.81 105 ALA A CA 1
ATOM 800 C C . ALA A 1 105 ? 8.666 -0.650 -15.363 1.00 93.81 105 ALA A C 1
ATOM 802 O O . ALA A 1 105 ? 9.772 -0.940 -14.905 1.00 93.81 105 ALA A O 1
ATOM 803 N N . GLN A 1 106 ? 8.274 0.619 -15.501 1.00 94.62 106 GLN A N 1
ATOM 804 C CA . GLN A 1 106 ? 9.102 1.757 -15.095 1.00 94.62 106 GLN A CA 1
ATOM 805 C C . GLN A 1 106 ? 9.289 1.831 -13.578 1.00 94.62 106 GLN A C 1
ATOM 807 O O . GLN A 1 106 ? 10.414 2.040 -13.114 1.00 94.62 106 GLN A O 1
ATOM 812 N N . PHE A 1 107 ? 8.215 1.622 -12.818 1.00 96.31 107 PHE A N 1
ATOM 813 C CA . PHE A 1 107 ? 8.246 1.597 -11.364 1.00 96.31 107 PHE A CA 1
ATOM 814 C C . PHE A 1 107 ? 9.177 0.493 -10.855 1.00 96.31 107 PHE A C 1
ATOM 816 O O . PHE A 1 107 ? 10.161 0.774 -10.164 1.00 96.31 107 PHE A O 1
ATOM 823 N N . PHE A 1 108 ? 8.945 -0.755 -11.274 1.00 96.19 108 PHE A N 1
ATOM 824 C CA . PHE A 1 108 ? 9.737 -1.893 -10.801 1.00 96.19 108 PHE A CA 1
ATOM 825 C C . PHE A 1 108 ? 11.184 -1.853 -11.293 1.00 96.19 108 PHE A C 1
ATOM 827 O O . PHE A 1 108 ? 12.084 -2.234 -10.549 1.00 96.19 108 PHE A O 1
ATOM 834 N N . LYS A 1 109 ? 11.468 -1.288 -12.475 1.00 94.94 109 LYS A N 1
ATOM 835 C CA . LYS A 1 109 ? 12.854 -1.030 -12.908 1.00 94.94 109 LYS A CA 1
ATOM 836 C C . LYS A 1 109 ? 13.609 -0.138 -11.917 1.00 94.94 109 LYS A C 1
ATOM 838 O O . LYS A 1 109 ? 14.810 -0.317 -11.720 1.00 94.94 109 LYS A O 1
ATOM 843 N N . ARG A 1 110 ? 12.926 0.831 -11.303 1.00 95.69 110 ARG A N 1
ATOM 844 C CA . ARG A 1 110 ? 13.515 1.724 -10.299 1.00 95.69 110 ARG A CA 1
ATOM 845 C C . ARG A 1 110 ? 13.621 1.047 -8.932 1.00 95.69 110 ARG A C 1
ATOM 847 O O . ARG A 1 110 ? 14.675 1.136 -8.304 1.00 95.69 110 ARG A O 1
ATOM 854 N N . MET A 1 111 ? 12.573 0.347 -8.498 1.00 96.31 111 MET A N 1
ATOM 855 C CA . MET A 1 111 ? 12.550 -0.339 -7.198 1.00 96.31 111 MET A CA 1
ATOM 856 C C . MET A 1 111 ? 13.462 -1.564 -7.131 1.00 96.31 111 MET A C 1
ATOM 858 O O . MET A 1 111 ? 13.905 -1.920 -6.040 1.00 96.31 111 MET A O 1
ATOM 862 N N . ASN A 1 112 ? 13.810 -2.153 -8.276 1.00 94.31 112 ASN A N 1
ATOM 863 C CA . ASN A 1 112 ? 14.678 -3.329 -8.388 1.00 94.31 112 ASN A CA 1
ATOM 864 C C . ASN A 1 112 ? 15.975 -3.026 -9.147 1.00 94.31 112 ASN A C 1
ATOM 866 O O . ASN A 1 112 ? 16.582 -3.907 -9.751 1.00 94.31 112 ASN A O 1
ATOM 870 N N . HIS A 1 113 ? 16.412 -1.765 -9.127 1.00 96.00 113 HIS A N 1
ATOM 871 C CA . HIS A 1 113 ? 17.628 -1.351 -9.816 1.00 96.00 113 HIS A CA 1
ATOM 872 C C . HIS A 1 113 ? 18.860 -2.136 -9.319 1.00 96.00 113 HIS A C 1
ATOM 874 O O . HIS A 1 113 ? 19.030 -2.354 -8.112 1.00 96.00 113 HIS A O 1
ATOM 880 N N . GLU A 1 114 ? 19.742 -2.528 -10.246 1.00 94.69 114 GLU A N 1
ATOM 881 C CA . GLU A 1 114 ? 20.948 -3.318 -9.943 1.00 94.69 114 GLU A CA 1
ATOM 882 C C . GLU A 1 114 ? 21.894 -2.558 -9.003 1.00 94.69 114 GLU A C 1
ATOM 884 O O . GLU A 1 114 ? 22.380 -3.096 -8.004 1.00 94.69 114 GLU A O 1
ATOM 889 N N . GLU A 1 115 ? 22.102 -1.266 -9.278 1.00 96.56 115 GLU A N 1
ATOM 890 C CA . GLU A 1 115 ? 22.887 -0.392 -8.411 1.00 96.56 115 GLU A CA 1
ATOM 891 C C . GLU A 1 115 ? 22.184 -0.188 -7.057 1.00 96.56 115 GLU A C 1
ATOM 893 O O . GLU A 1 115 ? 21.152 0.485 -6.960 1.00 96.56 115 GLU A O 1
ATOM 898 N N . LYS A 1 116 ? 22.779 -0.744 -5.992 1.00 94.75 116 LYS A N 1
ATOM 899 C CA . LYS A 1 116 ? 22.231 -0.724 -4.626 1.00 94.75 116 LYS A CA 1
ATOM 900 C C . LYS A 1 116 ? 21.936 0.689 -4.114 1.00 94.75 116 LYS A C 1
ATOM 902 O O . LYS A 1 116 ? 20.935 0.872 -3.430 1.00 94.75 116 LYS A O 1
ATOM 907 N N . SER A 1 117 ? 22.768 1.680 -4.433 1.00 95.75 117 SER A N 1
ATOM 908 C CA . SER A 1 117 ? 22.562 3.084 -4.041 1.00 95.75 117 SER A CA 1
ATOM 909 C C . SER A 1 117 ? 21.295 3.673 -4.652 1.00 95.75 117 SER A C 1
ATOM 911 O O . SER A 1 117 ? 20.512 4.299 -3.938 1.00 95.75 117 SER A O 1
ATOM 913 N N . VAL A 1 118 ? 21.059 3.442 -5.947 1.00 95.12 118 VAL A N 1
ATOM 914 C CA . VAL A 1 118 ? 19.845 3.901 -6.641 1.00 95.12 118 VAL A CA 1
ATOM 915 C C . VAL A 1 118 ? 18.615 3.219 -6.056 1.00 95.12 118 VAL A C 1
ATOM 9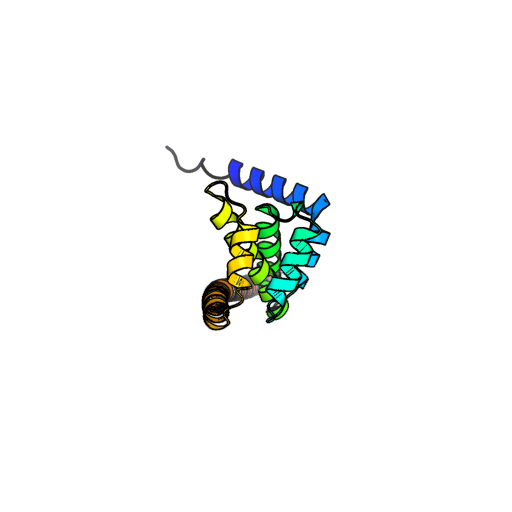17 O O . VAL A 1 118 ? 17.657 3.901 -5.690 1.00 95.12 118 VAL A O 1
ATOM 920 N N . ARG A 1 119 ? 18.672 1.890 -5.900 1.00 94.94 119 ARG A N 1
ATOM 921 C CA . ARG A 1 119 ? 17.586 1.097 -5.316 1.00 94.94 119 ARG A CA 1
ATOM 922 C C . ARG A 1 119 ? 17.244 1.551 -3.901 1.00 94.94 119 ARG A C 1
ATOM 924 O O . ARG A 1 119 ? 16.091 1.844 -3.615 1.00 94.94 119 ARG A O 1
ATOM 931 N N . SER A 1 120 ? 18.247 1.647 -3.030 1.00 95.50 120 SER A N 1
ATOM 932 C CA . SER A 1 120 ? 18.060 2.062 -1.639 1.00 95.50 120 SER A CA 1
ATOM 933 C C . SER A 1 120 ? 17.472 3.463 -1.560 1.00 95.50 120 SER A C 1
ATOM 935 O O . SER A 1 120 ? 16.547 3.674 -0.789 1.00 95.50 120 SER A O 1
ATOM 937 N N . LYS A 1 121 ? 17.953 4.408 -2.376 1.00 96.88 121 LYS A N 1
ATOM 938 C CA . LYS A 1 121 ? 17.401 5.764 -2.403 1.00 96.88 121 LYS A CA 1
ATOM 939 C C . LYS A 1 121 ? 15.932 5.767 -2.825 1.00 96.88 121 LYS A C 1
ATOM 941 O O . LYS A 1 121 ? 15.132 6.420 -2.169 1.00 96.88 121 LYS A O 1
ATOM 946 N N . ALA A 1 122 ? 15.580 5.047 -3.891 1.00 96.44 122 ALA A N 1
ATOM 947 C CA . ALA A 1 122 ? 14.201 4.971 -4.367 1.00 96.44 122 ALA A CA 1
ATOM 948 C C . ALA A 1 122 ? 13.267 4.342 -3.322 1.00 96.44 122 ALA A C 1
ATOM 950 O O . ALA A 1 122 ? 12.237 4.929 -3.005 1.00 96.44 122 ALA A O 1
ATOM 951 N N . ARG A 1 123 ? 13.667 3.205 -2.735 1.00 96.69 123 ARG A N 1
ATOM 952 C CA . ARG A 1 123 ? 12.892 2.524 -1.689 1.00 96.69 123 ARG A CA 1
ATOM 953 C C . ARG A 1 123 ? 12.754 3.385 -0.429 1.00 96.69 123 ARG A C 1
ATOM 955 O O . ARG A 1 123 ? 11.665 3.480 0.110 1.00 96.69 123 ARG A O 1
ATOM 962 N N . SER A 1 124 ? 13.805 4.087 0.002 1.00 96.81 124 SER A N 1
ATOM 963 C CA . SER A 1 124 ? 13.715 4.996 1.157 1.00 96.81 124 SER A CA 1
ATOM 964 C C . SER A 1 124 ? 12.791 6.191 0.919 1.00 96.81 124 SER A C 1
ATOM 966 O O . SER A 1 124 ? 12.142 6.639 1.856 1.00 96.81 124 SER A O 1
ATOM 968 N N . GLN A 1 125 ? 12.732 6.723 -0.306 1.00 97.44 125 GLN A N 1
ATOM 969 C CA . GLN A 1 125 ? 11.777 7.784 -0.646 1.00 97.44 125 GLN A CA 1
ATOM 970 C C . GLN A 1 125 ? 10.338 7.265 -0.582 1.00 97.44 125 GLN A C 1
ATOM 972 O O . GLN A 1 125 ? 9.497 7.896 0.044 1.00 97.44 125 GLN A O 1
ATOM 977 N N . PHE A 1 126 ? 10.095 6.087 -1.157 1.00 97.81 126 PHE A N 1
ATOM 978 C CA . PHE A 1 126 ? 8.795 5.428 -1.099 1.00 97.81 126 PHE A CA 1
ATOM 979 C C . PHE A 1 126 ? 8.347 5.148 0.346 1.00 97.81 126 PHE A C 1
ATOM 981 O O . PHE A 1 126 ? 7.231 5.493 0.718 1.00 97.81 126 PHE A O 1
ATOM 988 N N . GLU A 1 127 ? 9.227 4.593 1.187 1.00 97.25 127 GLU A N 1
ATOM 989 C CA . GLU A 1 127 ? 8.915 4.326 2.599 1.00 97.25 127 GLU A CA 1
ATOM 990 C C . GLU A 1 127 ? 8.613 5.603 3.389 1.00 97.25 127 GLU A C 1
ATOM 992 O O . GLU A 1 127 ? 7.700 5.610 4.208 1.00 97.25 127 GLU A O 1
ATOM 997 N N . ALA A 1 128 ? 9.330 6.702 3.129 1.00 98.06 128 ALA A N 1
ATOM 998 C CA . ALA A 1 128 ? 9.063 7.973 3.802 1.00 98.06 128 ALA A CA 1
ATOM 999 C C . ALA A 1 128 ? 7.658 8.513 3.481 1.00 98.06 128 ALA A C 1
ATOM 1001 O O . ALA A 1 128 ? 6.979 9.045 4.360 1.00 98.06 128 ALA A O 1
ATOM 1002 N N . GLU A 1 129 ? 7.208 8.358 2.237 1.00 97.94 129 GLU A N 1
ATOM 1003 C CA . GLU A 1 129 ? 5.856 8.744 1.833 1.00 97.94 129 GLU A CA 1
ATOM 1004 C C . GLU A 1 129 ? 4.791 7.809 2.402 1.00 97.94 129 GLU A C 1
ATOM 1006 O O . GLU A 1 129 ? 3.752 8.279 2.869 1.00 97.94 129 GLU A O 1
ATOM 1011 N N . LEU A 1 130 ? 5.066 6.503 2.430 1.00 97.88 130 LEU A N 1
ATOM 1012 C CA . LEU A 1 130 ? 4.209 5.532 3.098 1.00 97.88 130 LEU A CA 1
ATOM 1013 C C . LEU A 1 130 ? 4.046 5.872 4.582 1.00 97.88 130 LEU A C 1
ATOM 1015 O O . LEU A 1 130 ? 2.924 5.858 5.080 1.00 97.88 130 LEU A O 1
ATOM 1019 N N . ASP A 1 131 ? 5.126 6.217 5.284 1.00 98.19 131 ASP A N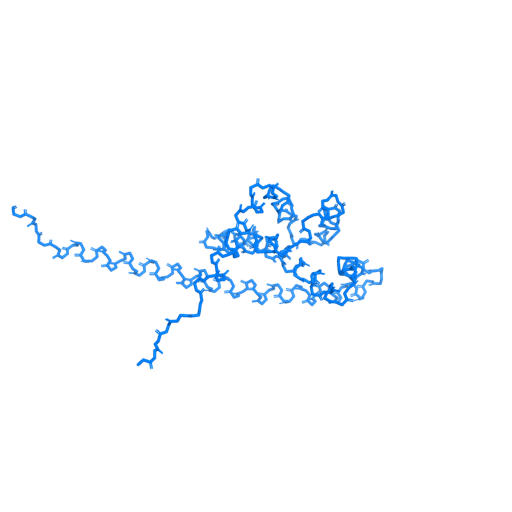 1
ATOM 1020 C CA . ASP A 1 131 ? 5.083 6.607 6.696 1.00 98.19 131 ASP A CA 1
ATOM 1021 C C . ASP A 1 131 ? 4.249 7.870 6.921 1.00 98.19 131 ASP A C 1
ATOM 1023 O O . ASP A 1 131 ? 3.423 7.919 7.839 1.00 98.19 131 ASP A O 1
ATOM 1027 N N . GLU A 1 132 ? 4.420 8.887 6.073 1.00 98.25 132 GLU A N 1
ATOM 1028 C CA . GLU A 1 132 ? 3.618 10.107 6.147 1.00 98.25 132 GLU A CA 1
ATOM 1029 C C . GLU A 1 132 ? 2.132 9.805 5.913 1.00 98.25 132 GLU A C 1
ATOM 1031 O O . GLU A 1 132 ? 1.262 10.264 6.664 1.00 98.25 132 GLU A O 1
ATOM 1036 N N . TYR A 1 133 ? 1.828 9.027 4.876 1.00 97.31 133 TYR A N 1
ATOM 1037 C CA . TYR A 1 133 ? 0.460 8.715 4.492 1.00 97.31 133 TYR A CA 1
ATOM 1038 C C . TYR A 1 133 ? -0.232 7.812 5.519 1.00 97.31 133 TYR A C 1
ATOM 1040 O O . TYR A 1 133 ? -1.333 8.119 5.986 1.00 97.31 133 TYR A O 1
ATOM 1048 N N . TRP A 1 134 ? 0.450 6.761 5.970 1.00 98.12 134 TRP A N 1
ATOM 1049 C CA . TRP A 1 134 ? -0.023 5.873 7.026 1.00 98.12 134 TRP A CA 1
ATOM 1050 C C . TRP A 1 134 ? -0.230 6.617 8.350 1.00 98.12 134 TRP A C 1
ATOM 1052 O O . TRP A 1 134 ? -1.245 6.427 9.025 1.00 98.12 134 TRP A O 1
ATOM 1062 N N . GLY A 1 135 ? 0.664 7.550 8.692 1.00 98.19 135 GLY A N 1
ATOM 1063 C CA . GLY A 1 135 ? 0.510 8.417 9.858 1.00 98.19 135 GLY A CA 1
ATOM 1064 C C . GLY A 1 135 ? -0.793 9.226 9.838 1.00 98.19 135 GLY A C 1
ATOM 1065 O O . GLY A 1 135 ? -1.461 9.344 10.874 1.00 98.19 135 GLY A O 1
ATOM 1066 N N . LYS A 1 136 ? -1.203 9.730 8.664 1.00 98.12 136 LYS A N 1
ATOM 1067 C CA . LYS A 1 136 ? -2.487 10.432 8.472 1.00 98.12 136 LYS A CA 1
ATOM 1068 C C . LYS A 1 136 ? -3.679 9.489 8.646 1.00 98.12 136 LYS A C 1
ATOM 1070 O O . LYS A 1 136 ? -4.628 9.851 9.345 1.00 98.12 136 LYS A O 1
ATOM 1075 N N . ILE A 1 137 ? -3.614 8.282 8.080 1.00 98.06 137 ILE A N 1
ATOM 1076 C CA . ILE A 1 137 ? -4.662 7.256 8.223 1.00 98.06 137 ILE A CA 1
ATOM 1077 C C . ILE A 1 137 ? -4.862 6.897 9.699 1.00 98.06 137 ILE A C 1
ATOM 1079 O O . ILE A 1 137 ? -5.980 6.979 10.210 1.00 98.06 137 ILE A O 1
ATOM 1083 N N . LEU A 1 138 ? -3.782 6.610 10.428 1.00 98.19 138 LEU A N 1
ATOM 1084 C CA . LEU A 1 138 ? -3.847 6.302 11.857 1.00 98.19 138 LEU A CA 1
ATOM 1085 C C . LEU A 1 138 ? -4.387 7.471 12.692 1.00 98.19 138 LEU A C 1
ATOM 1087 O O . LEU A 1 138 ? -5.156 7.270 13.634 1.00 98.19 138 LEU A O 1
ATOM 1091 N N . ALA A 1 139 ? -4.001 8.710 12.374 1.00 97.62 139 ALA A N 1
ATOM 1092 C CA . ALA A 1 139 ? -4.530 9.886 13.061 1.00 97.62 139 ALA A CA 1
ATOM 1093 C C . ALA A 1 139 ? -6.047 10.023 12.860 1.00 97.62 139 ALA A C 1
ATOM 1095 O O . ALA A 1 139 ? -6.769 10.255 13.835 1.00 97.62 139 ALA A O 1
ATOM 1096 N N . ARG A 1 140 ? -6.529 9.810 11.630 1.00 96.19 140 ARG A N 1
ATOM 1097 C CA . ARG A 1 140 ? -7.958 9.816 11.295 1.00 96.19 140 ARG A CA 1
ATOM 1098 C C . ARG A 1 140 ? -8.709 8.689 12.003 1.00 96.19 140 ARG A C 1
ATOM 1100 O O . ARG A 1 140 ? -9.722 8.961 12.643 1.00 96.19 140 ARG A O 1
ATOM 1107 N N . ALA A 1 141 ? -8.191 7.460 11.963 1.00 95.56 141 ALA A N 1
ATOM 1108 C CA . ALA A 1 141 ? -8.785 6.310 12.645 1.00 95.56 141 ALA A CA 1
ATOM 1109 C C . ALA A 1 141 ? -8.940 6.564 14.157 1.00 95.56 141 ALA A C 1
ATOM 1111 O O . ALA A 1 141 ? -10.012 6.346 14.723 1.00 95.56 141 ALA A O 1
ATOM 1112 N N . ARG A 1 142 ? -7.913 7.134 14.805 1.00 95.31 142 ARG A N 1
ATOM 1113 C CA . ARG A 1 142 ? -7.977 7.534 16.221 1.00 95.31 142 ARG A CA 1
ATOM 1114 C C . ARG A 1 142 ? -8.986 8.650 16.495 1.00 95.31 142 ARG A C 1
ATOM 1116 O O . ARG A 1 142 ? -9.582 8.641 17.570 1.00 95.31 142 ARG A O 1
ATOM 1123 N N . SER A 1 143 ? -9.159 9.616 15.587 1.00 95.00 143 SER A N 1
ATOM 1124 C CA . SER A 1 143 ? -10.182 10.667 15.740 1.00 95.00 143 SER A CA 1
ATOM 1125 C C . SER A 1 143 ? -11.583 10.065 15.733 1.00 95.00 143 SER A C 1
ATOM 1127 O O . SER A 1 143 ? -12.336 10.265 16.682 1.00 95.00 143 SER A O 1
ATOM 1129 N N . ILE A 1 144 ? -11.876 9.220 14.740 1.00 92.12 144 ILE A N 1
ATOM 1130 C CA . ILE A 1 144 ? -13.168 8.533 14.597 1.00 92.12 144 ILE A CA 1
ATOM 1131 C C . ILE A 1 144 ? -13.463 7.670 15.829 1.00 92.12 144 ILE A C 1
ATOM 1133 O O . ILE A 1 144 ? -14.559 7.719 16.380 1.00 92.12 144 ILE A O 1
ATOM 1137 N N . ALA A 1 145 ? -12.475 6.917 16.323 1.00 91.19 145 ALA A N 1
ATOM 1138 C CA . ALA A 1 145 ? -12.645 6.110 17.530 1.00 91.19 145 ALA A CA 1
ATOM 1139 C C . ALA A 1 145 ? -12.995 6.965 18.765 1.00 91.19 145 ALA A C 1
ATOM 1141 O O . ALA A 1 145 ? -13.851 6.582 19.566 1.00 91.19 145 ALA A O 1
ATOM 1142 N N . LYS A 1 146 ? -12.371 8.143 18.916 1.00 93.00 146 LYS A N 1
ATOM 1143 C CA . LYS A 1 146 ? -12.679 9.086 20.005 1.00 93.00 146 LYS A CA 1
ATOM 1144 C C . LYS A 1 146 ? -14.079 9.682 19.869 1.00 93.00 146 LYS A C 1
ATOM 1146 O O . LYS A 1 146 ? -14.788 9.765 20.871 1.00 93.00 146 LYS A O 1
ATOM 1151 N N . GLU A 1 147 ? -14.472 10.077 18.662 1.00 92.06 147 GLU A N 1
ATOM 1152 C CA . GLU A 1 147 ? -15.804 10.618 18.362 1.00 92.06 147 GLU A CA 1
ATOM 1153 C C . GLU A 1 147 ? -16.898 9.579 18.641 1.00 92.06 147 GLU A C 1
ATOM 1155 O O . GLU A 1 147 ? -17.852 9.868 19.363 1.00 92.06 147 GLU A O 1
ATOM 1160 N N . ASN A 1 148 ? -16.712 8.333 18.198 1.00 90.19 148 ASN A N 1
ATOM 1161 C CA . ASN A 1 148 ? -17.644 7.233 18.460 1.00 90.19 148 ASN A CA 1
ATOM 1162 C C . ASN A 1 148 ? -17.798 6.947 19.962 1.00 90.19 148 ASN A C 1
ATOM 1164 O O . ASN A 1 148 ? -18.914 6.750 20.452 1.00 90.19 148 ASN A O 1
ATOM 1168 N N . ALA A 1 149 ? -16.696 6.970 20.716 1.00 90.19 149 ALA A N 1
ATOM 1169 C CA . ALA A 1 149 ? -16.731 6.796 22.166 1.00 90.19 149 ALA A CA 1
ATOM 1170 C C . ALA A 1 149 ? -17.438 7.961 22.882 1.00 90.19 149 ALA A C 1
ATOM 1172 O O . ALA A 1 149 ? -18.145 7.741 23.867 1.00 90.19 149 ALA A O 1
ATOM 1173 N N . ALA A 1 150 ? -17.266 9.197 22.405 1.00 91.06 150 ALA A N 1
ATOM 1174 C CA . ALA A 1 150 ? -17.960 10.364 22.944 1.00 91.06 150 ALA A CA 1
ATOM 1175 C C . ALA A 1 150 ? -19.471 10.303 22.665 1.00 91.06 150 ALA A C 1
ATOM 1177 O O . ALA A 1 150 ? -20.263 10.487 23.590 1.00 91.06 150 ALA A O 1
ATOM 1178 N N . ASN A 1 151 ? -19.864 9.968 21.434 1.00 90.62 151 ASN A N 1
ATOM 1179 C CA . ASN A 1 151 ? -21.266 9.838 21.030 1.00 90.62 151 ASN A CA 1
ATOM 1180 C C . ASN A 1 151 ? -21.981 8.726 21.810 1.00 90.62 151 ASN A C 1
ATOM 1182 O O . ASN A 1 151 ? -23.093 8.931 22.289 1.00 90.62 151 ASN A O 1
ATOM 1186 N N . SER A 1 152 ? -21.316 7.584 22.016 1.00 88.88 152 SER A N 1
ATOM 1187 C CA . SER A 1 152 ? -21.870 6.471 22.802 1.00 88.88 152 SER A CA 1
ATOM 1188 C C . SER A 1 152 ? -22.165 6.887 24.249 1.00 88.88 152 SER A C 1
ATOM 1190 O O . SER A 1 152 ? -23.252 6.635 24.759 1.00 88.88 152 SER A O 1
ATOM 1192 N N . LYS A 1 153 ? -21.241 7.616 24.894 1.00 88.12 153 LYS A N 1
ATOM 1193 C CA . LYS A 1 153 ? -21.446 8.149 26.256 1.00 88.12 153 LYS A CA 1
ATOM 1194 C C . LYS A 1 153 ? -22.583 9.168 26.326 1.00 88.12 153 LYS A C 1
ATOM 1196 O O . LYS A 1 153 ? -23.309 9.213 27.315 1.00 88.12 153 LYS A O 1
ATOM 1201 N N . GLN A 1 154 ? -22.730 10.005 25.299 1.00 86.06 154 GLN A N 1
ATOM 1202 C CA . GLN A 1 154 ? -23.829 10.969 25.228 1.00 86.06 154 GLN A CA 1
ATOM 1203 C C . GLN A 1 154 ? -25.188 10.274 25.088 1.00 86.06 154 GLN A C 1
ATOM 1205 O O . GLN A 1 154 ? -26.139 10.686 25.749 1.00 86.06 154 GLN A O 1
ATOM 1210 N N . GLN A 1 155 ? -25.275 9.217 24.275 1.00 85.38 155 GLN A N 1
ATOM 1211 C CA . GLN A 1 155 ? -26.498 8.426 24.122 1.00 85.38 155 GLN A CA 1
ATOM 1212 C C . GLN A 1 155 ? -26.888 7.716 25.425 1.00 85.38 155 GLN A C 1
ATOM 1214 O O . GLN A 1 155 ? -28.041 7.816 25.836 1.00 85.38 155 GLN A O 1
ATOM 1219 N N . GLU A 1 156 ? -25.930 7.098 26.121 1.00 85.12 156 GLU A N 1
ATOM 1220 C CA . GLU A 1 156 ? -26.165 6.460 27.426 1.00 85.12 156 GLU A CA 1
ATOM 1221 C C . GLU A 1 156 ? -26.669 7.475 28.471 1.00 85.12 156 GLU A C 1
ATOM 1223 O O . GLU A 1 156 ? -27.663 7.248 29.163 1.00 85.12 156 GLU A O 1
ATOM 1228 N N . MET A 1 157 ? -26.040 8.653 28.543 1.00 83.69 157 MET A N 1
ATOM 1229 C CA . MET A 1 157 ? -26.484 9.728 29.435 1.00 83.69 157 MET A CA 1
ATOM 1230 C C . MET A 1 157 ? -27.907 10.206 29.100 1.00 83.69 157 MET A C 1
ATOM 1232 O O . MET A 1 157 ? -28.690 10.466 30.010 1.00 83.69 157 MET A O 1
ATOM 1236 N N . LEU A 1 158 ? -28.269 10.302 27.818 1.00 84.38 158 LEU A N 1
ATOM 1237 C CA . LEU A 1 158 ? -29.620 10.687 27.401 1.00 84.38 158 LEU A CA 1
ATOM 1238 C C . LEU A 1 158 ? -30.664 9.623 27.774 1.00 84.38 158 LEU A C 1
ATOM 1240 O O . LEU A 1 158 ? -31.761 9.968 28.211 1.00 84.38 158 LEU A O 1
ATOM 1244 N N . GLU A 1 159 ? -30.329 8.342 27.627 1.00 82.38 159 GLU A N 1
ATOM 1245 C CA . GLU A 1 159 ? -31.220 7.230 27.962 1.00 82.38 159 GLU A CA 1
ATOM 1246 C C . GLU A 1 159 ? -31.507 7.157 29.470 1.00 82.38 159 GLU A C 1
ATOM 1248 O O . GLU A 1 159 ? -32.659 6.988 29.867 1.00 82.38 159 GLU A O 1
ATOM 1253 N N . THR A 1 160 ? -30.500 7.397 30.317 1.00 83.75 160 THR A N 1
ATOM 1254 C CA . THR A 1 160 ? -30.674 7.430 31.786 1.00 83.75 160 THR A CA 1
ATOM 1255 C C . THR A 1 160 ? -31.511 8.610 32.294 1.00 83.75 160 THR A C 1
ATOM 1257 O O . THR A 1 160 ? -32.048 8.552 33.400 1.00 83.75 160 THR A O 1
ATOM 1260 N N . LEU A 1 161 ? -31.656 9.673 31.496 1.00 81.75 161 LEU A N 1
ATOM 1261 C CA . LEU A 1 161 ? -32.489 10.840 31.807 1.00 81.75 161 LEU A CA 1
ATOM 1262 C C . LEU A 1 161 ? -33.946 10.685 31.341 1.00 81.75 161 LEU A C 1
ATOM 1264 O O . LEU A 1 161 ? -34.778 11.543 31.651 1.00 81.75 161 LEU A O 1
ATOM 1268 N N . LYS A 1 162 ? -34.281 9.622 30.597 1.00 77.50 162 LYS A N 1
ATOM 1269 C CA . LYS A 1 162 ? -35.650 9.382 30.133 1.00 77.50 162 LYS A CA 1
ATOM 1270 C C . LYS A 1 162 ? -36.526 8.943 31.320 1.00 77.50 162 LYS A C 1
ATOM 1272 O O . LYS A 1 162 ? -36.167 7.988 32.009 1.00 77.50 162 LYS A O 1
ATOM 1277 N N . PRO A 1 163 ? -37.667 9.607 31.586 1.00 76.69 163 PRO A N 1
ATOM 1278 C CA . PRO A 1 163 ? -38.563 9.185 32.658 1.00 76.69 163 PRO A CA 1
ATOM 1279 C C . PRO A 1 163 ? -39.110 7.772 32.380 1.00 76.69 163 PRO A C 1
ATOM 1281 O O . PRO A 1 163 ? -39.256 7.401 31.209 1.00 76.69 163 PRO A O 1
ATOM 1284 N N . PRO A 1 164 ? -39.410 6.975 33.426 1.00 72.56 164 PRO A N 1
ATOM 1285 C CA . PRO A 1 164 ? -40.012 5.658 33.249 1.00 72.56 164 PRO A CA 1
ATOM 1286 C C . PRO A 1 164 ? -41.333 5.800 32.486 1.00 72.56 164 PRO A C 1
ATOM 1288 O O . PRO A 1 164 ? -42.116 6.704 32.770 1.00 72.56 164 PRO A O 1
ATOM 1291 N N . ALA A 1 165 ? -41.544 4.935 31.492 1.00 71.00 165 ALA A N 1
ATOM 1292 C CA . ALA A 1 165 ? -42.785 4.913 30.727 1.00 71.00 165 ALA A CA 1
ATOM 1293 C C . ALA A 1 165 ? -43.966 4.613 31.669 1.00 71.00 165 ALA A C 1
ATOM 1295 O O . ALA A 1 165 ? -43.917 3.615 32.392 1.00 71.00 165 ALA A O 1
ATOM 1296 N N . GLU A 1 166 ? -44.961 5.507 31.679 1.00 53.34 166 GLU A N 1
ATOM 1297 C CA . GLU A 1 166 ? -46.237 5.360 32.403 1.00 53.34 166 GLU A CA 1
ATOM 1298 C C . GLU A 1 166 ? -47.104 4.224 31.846 1.00 53.34 166 GLU A C 1
ATOM 1300 O O . GLU A 1 166 ? -47.120 4.032 30.605 1.00 53.34 166 GLU A O 1
#